Protein AF-A0A535T047-F1 (afdb_monomer)

Secondary structure (DSSP, 8-state):
-GGGTGGGG------HHHHHHHHHHHHHHHHHHHHHHHHHHHTHHHHHHSHHHHHHHHHHHHHHHHHHHHHHHHHHHHHHHHHH-SSHHHHHHHHHHHHHHHHS-HHHHHH-

Structure (mmCIF, N/CA/C/O backbone):
data_AF-A0A535T047-F1
#
_entry.id   AF-A0A535T047-F1
#
loop_
_atom_site.group_PDB
_atom_site.id
_atom_site.type_symbol
_atom_site.label_atom_id
_atom_site.label_alt_id
_atom_site.label_comp_id
_atom_site.label_asym_id
_atom_site.label_entity_id
_atom_site.label_seq_id
_atom_site.pdbx_PDB_ins_code
_atom_site.Cartn_x
_atom_site.Cartn_y
_atom_site.Cartn_z
_atom_site.occupancy
_atom_site.B_iso_or_equiv
_atom_site.auth_seq_id
_atom_site.auth_comp_id
_atom_site.auth_asym_id
_atom_site.auth_atom_id
_atom_site.pdbx_PDB_model_num
ATOM 1 N N . MET A 1 1 ? 24.197 -61.802 2.105 1.00 59.78 1 MET A N 1
ATOM 2 C CA . MET A 1 1 ? 24.700 -60.624 2.848 1.00 59.78 1 MET A CA 1
ATOM 3 C C . MET A 1 1 ? 24.921 -59.401 1.941 1.00 59.78 1 MET A C 1
ATOM 5 O O . MET A 1 1 ? 24.740 -58.298 2.427 1.00 59.78 1 MET A O 1
ATOM 9 N N . GLN A 1 2 ? 25.197 -59.549 0.629 1.00 59.03 2 GLN A N 1
ATOM 10 C CA . GLN A 1 2 ? 25.182 -58.417 -0.329 1.00 59.03 2 GLN A CA 1
ATOM 11 C C . GLN A 1 2 ? 23.792 -57.791 -0.576 1.00 59.03 2 GLN A C 1
ATOM 13 O O . GLN A 1 2 ? 23.691 -56.578 -0.700 1.00 59.03 2 GLN A O 1
ATOM 18 N N . GLN A 1 3 ? 22.707 -58.576 -0.583 1.00 62.50 3 GLN A N 1
ATOM 19 C CA . GLN A 1 3 ? 21.357 -58.058 -0.890 1.00 62.50 3 GLN A CA 1
ATOM 20 C C . GLN A 1 3 ? 20.837 -56.984 0.082 1.00 62.50 3 GLN A C 1
ATOM 22 O O . GLN A 1 3 ? 19.950 -56.209 -0.272 1.00 62.50 3 GLN A O 1
ATOM 27 N N . THR A 1 4 ? 21.359 -56.929 1.308 1.00 60.72 4 THR A N 1
ATOM 28 C CA . THR A 1 4 ? 21.003 -55.899 2.294 1.00 60.72 4 THR A CA 1
ATOM 29 C C . THR A 1 4 ? 21.776 -54.593 2.092 1.00 60.72 4 THR A C 1
ATOM 31 O O . THR A 1 4 ? 21.303 -53.555 2.543 1.00 60.72 4 THR A O 1
ATOM 34 N N . LEU A 1 5 ? 22.920 -54.617 1.397 1.00 62.59 5 LEU A N 1
ATOM 35 C CA . LEU A 1 5 ? 23.729 -53.426 1.107 1.00 62.59 5 LEU A CA 1
ATOM 36 C C . LEU A 1 5 ? 23.207 -52.655 -0.117 1.00 62.59 5 LEU A C 1
ATOM 38 O O . LEU A 1 5 ? 23.231 -51.427 -0.118 1.00 62.59 5 LEU A O 1
ATOM 42 N N . ASP A 1 6 ? 22.633 -53.348 -1.104 1.00 63.12 6 ASP A N 1
ATOM 43 C CA . ASP A 1 6 ? 22.126 -52.716 -2.334 1.00 63.12 6 ASP A CA 1
ATOM 44 C C . ASP A 1 6 ? 20.851 -51.885 -2.122 1.00 63.12 6 ASP A C 1
ATOM 46 O O . ASP A 1 6 ? 20.569 -50.948 -2.869 1.00 63.12 6 ASP A O 1
ATOM 50 N N . ARG A 1 7 ? 20.072 -52.177 -1.072 1.00 63.75 7 ARG A N 1
ATOM 51 C CA . ARG A 1 7 ? 18.850 -51.414 -0.758 1.00 63.75 7 ARG A CA 1
ATOM 52 C C . ARG A 1 7 ? 19.127 -50.057 -0.107 1.00 63.75 7 ARG A C 1
ATOM 54 O O . ARG A 1 7 ? 18.248 -49.199 -0.125 1.00 63.75 7 ARG A O 1
ATOM 61 N N . ALA A 1 8 ? 20.331 -49.842 0.425 1.00 61.00 8 ALA A N 1
ATOM 62 C CA . ALA A 1 8 ? 20.705 -48.599 1.098 1.00 61.00 8 ALA A CA 1
ATOM 63 C C . ALA A 1 8 ? 21.041 -47.448 0.127 1.00 61.00 8 ALA A C 1
ATOM 65 O O . ALA A 1 8 ? 21.134 -46.301 0.554 1.00 61.00 8 ALA A O 1
ATOM 66 N N . VAL A 1 9 ? 21.199 -47.727 -1.175 1.00 65.25 9 VAL A N 1
ATOM 67 C CA . VAL A 1 9 ? 21.660 -46.751 -2.186 1.00 65.25 9 VAL A CA 1
ATOM 68 C C . VAL A 1 9 ? 20.628 -46.557 -3.308 1.00 65.25 9 VAL A C 1
ATOM 70 O O . VAL A 1 9 ? 20.964 -46.246 -4.448 1.00 65.25 9 VAL A O 1
ATOM 73 N N . SER A 1 10 ? 19.334 -46.718 -3.019 1.00 64.81 10 SER A N 1
ATOM 74 C CA . SER A 1 10 ? 18.293 -46.311 -3.974 1.00 64.81 10 SER A CA 1
ATOM 75 C C . SER A 1 10 ? 18.059 -44.800 -3.862 1.00 64.81 10 SER A C 1
ATOM 77 O O . SER A 1 10 ? 17.292 -44.313 -3.034 1.00 64.81 10 SER A O 1
ATOM 79 N N . LYS A 1 11 ? 18.797 -44.034 -4.678 1.00 66.19 11 LYS A N 1
ATOM 80 C CA . LYS A 1 11 ? 18.608 -42.582 -4.813 1.00 66.19 11 LYS A CA 1
ATOM 81 C C . LYS A 1 11 ? 17.160 -42.297 -5.239 1.00 66.19 11 LYS A C 1
ATOM 83 O O . LYS A 1 11 ? 16.657 -42.992 -6.126 1.00 66.19 11 LYS A O 1
ATOM 88 N N . PRO A 1 12 ? 16.485 -41.295 -4.648 1.00 63.22 12 PRO A N 1
ATOM 89 C CA . PRO A 1 12 ? 15.105 -40.987 -4.991 1.00 63.22 12 PRO A CA 1
ATOM 90 C C . PRO A 1 12 ? 15.011 -40.674 -6.486 1.00 63.22 12 PRO A C 1
ATOM 92 O O . PRO A 1 12 ? 15.790 -39.888 -7.023 1.00 63.22 12 PRO A O 1
ATOM 95 N N . LYS A 1 13 ? 14.066 -41.331 -7.160 1.00 63.78 13 LYS A N 1
ATOM 96 C CA . LYS A 1 13 ? 13.770 -41.156 -8.583 1.00 63.78 13 LYS A CA 1
ATOM 97 C C . LYS A 1 13 ? 13.198 -39.748 -8.766 1.00 63.78 13 LYS A C 1
ATOM 99 O O . LYS A 1 13 ? 12.004 -39.535 -8.577 1.00 63.78 13 LYS A O 1
ATOM 104 N N . THR A 1 14 ? 14.061 -38.773 -9.035 1.00 65.31 14 THR A N 1
ATOM 105 C CA . THR A 1 14 ? 13.675 -37.369 -9.185 1.00 65.31 14 THR A CA 1
ATOM 106 C C . THR A 1 14 ? 12.718 -37.231 -10.366 1.00 65.31 14 THR A C 1
ATOM 108 O O . THR A 1 14 ? 13.025 -37.546 -11.514 1.00 65.31 14 THR A O 1
ATOM 111 N N . GLN A 1 15 ? 11.501 -36.818 -10.039 1.00 71.75 15 GLN A N 1
ATOM 112 C CA . GLN A 1 15 ? 10.367 -36.628 -10.927 1.00 71.75 15 GLN A CA 1
ATOM 113 C C . GLN A 1 15 ? 10.698 -35.549 -11.973 1.00 71.75 15 GLN A C 1
ATOM 115 O O . GLN A 1 15 ? 10.544 -34.356 -11.724 1.00 71.75 15 GLN A O 1
ATOM 120 N N . GLY A 1 16 ? 11.173 -35.982 -13.149 1.00 70.06 16 GLY A N 1
ATOM 121 C CA . GLY A 1 16 ? 11.712 -35.133 -14.227 1.00 70.06 16 GLY A CA 1
ATOM 122 C C . GLY A 1 16 ? 10.759 -34.076 -14.803 1.00 70.06 16 GLY A C 1
ATOM 123 O O . GLY A 1 16 ? 11.196 -33.201 -15.543 1.00 70.06 16 GLY A O 1
ATOM 124 N N . TRP A 1 17 ? 9.481 -34.108 -14.419 1.00 77.56 17 TRP A N 1
ATOM 125 C CA . TRP A 1 17 ? 8.501 -33.067 -14.730 1.00 77.56 17 TRP A CA 1
ATOM 126 C C . TRP A 1 17 ? 8.851 -31.716 -14.100 1.00 77.56 17 TRP A C 1
ATOM 128 O O . TRP A 1 17 ? 8.699 -30.694 -14.759 1.00 77.56 17 TRP A O 1
ATOM 138 N N . HIS A 1 18 ? 9.366 -31.698 -12.866 1.00 82.75 18 HIS A N 1
ATOM 139 C CA . HIS A 1 18 ? 9.771 -30.446 -12.216 1.00 82.75 18 HIS A CA 1
ATOM 140 C C . HIS A 1 18 ? 11.010 -29.844 -12.876 1.00 82.75 18 HIS A C 1
ATOM 142 O O . HIS A 1 18 ? 11.057 -28.644 -13.090 1.00 82.75 18 HIS A O 1
ATOM 148 N N . VAL A 1 19 ? 11.945 -30.688 -13.323 1.00 82.38 19 VAL A N 1
ATOM 149 C CA . VAL A 1 19 ? 13.148 -30.240 -14.039 1.00 82.38 19 VAL A CA 1
ATOM 150 C C . VAL A 1 19 ? 12.770 -29.544 -15.350 1.00 82.38 19 VAL A C 1
ATOM 152 O O . VAL A 1 19 ? 13.293 -28.480 -15.659 1.00 82.38 19 VAL A O 1
ATOM 155 N N . LEU A 1 20 ? 11.818 -30.102 -16.106 1.00 84.06 20 LEU A N 1
ATOM 156 C CA . LEU A 1 20 ? 11.321 -29.481 -17.336 1.00 84.06 20 LEU A CA 1
ATOM 157 C C . LEU A 1 20 ? 10.586 -28.159 -17.061 1.00 84.06 20 LEU A C 1
ATOM 159 O O . LEU A 1 20 ? 10.810 -27.180 -17.770 1.00 84.06 20 LEU A O 1
ATOM 163 N N . LEU A 1 21 ? 9.730 -28.128 -16.035 1.00 89.44 21 LEU A N 1
ATOM 164 C CA . LEU A 1 21 ? 9.019 -26.917 -15.618 1.00 89.44 21 LEU A CA 1
ATOM 165 C C . LEU A 1 21 ? 9.992 -25.815 -15.178 1.00 89.44 21 LEU A C 1
ATOM 167 O O . LEU A 1 21 ? 9.795 -24.666 -15.563 1.00 89.44 21 LEU A O 1
ATOM 171 N N . ASP A 1 22 ? 11.065 -26.165 -14.468 1.00 90.00 22 ASP A N 1
ATOM 172 C CA . ASP A 1 22 ? 12.110 -25.230 -14.043 1.00 90.00 22 ASP A CA 1
ATOM 173 C C . ASP A 1 22 ? 12.878 -24.654 -15.243 1.00 90.00 22 ASP A C 1
ATOM 175 O O . ASP A 1 22 ? 13.113 -23.446 -15.304 1.00 90.00 22 ASP A O 1
ATOM 179 N N . TYR A 1 23 ? 13.214 -25.477 -16.246 1.00 90.50 2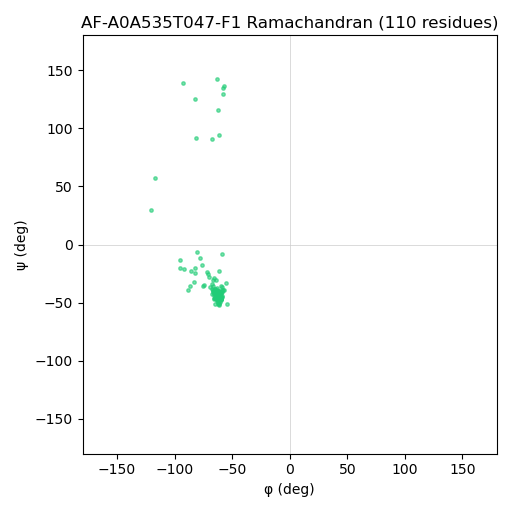3 TYR A N 1
ATOM 180 C CA . TYR A 1 23 ? 13.852 -24.994 -17.478 1.00 90.50 23 TYR A CA 1
ATOM 181 C C . TYR A 1 23 ? 12.930 -24.093 -18.302 1.00 90.50 23 TYR A C 1
ATOM 183 O O . TYR A 1 23 ? 13.376 -23.064 -18.810 1.00 90.50 23 TYR A O 1
ATOM 191 N N . ILE A 1 24 ? 11.649 -24.453 -18.427 1.00 94.81 24 ILE A N 1
ATOM 192 C CA . ILE A 1 24 ? 10.651 -23.629 -19.119 1.00 94.81 24 ILE A CA 1
ATOM 193 C C . ILE A 1 24 ? 10.475 -22.298 -18.387 1.00 94.81 24 ILE A C 1
ATOM 195 O O . ILE A 1 24 ? 10.485 -21.247 -19.023 1.00 94.81 24 ILE A O 1
ATOM 199 N N . PHE A 1 25 ? 10.366 -22.324 -17.059 1.00 95.06 25 PHE A N 1
ATOM 200 C CA . PHE A 1 25 ? 10.275 -21.123 -16.238 1.00 95.06 25 PHE A CA 1
ATOM 201 C C . PHE A 1 25 ? 11.503 -20.227 -16.419 1.00 95.06 25 PHE A C 1
ATOM 203 O O . PHE A 1 25 ? 11.354 -19.030 -16.654 1.00 95.06 25 PHE A O 1
ATOM 210 N N . TYR A 1 26 ? 12.710 -20.799 -16.382 1.00 93.38 26 TYR A N 1
ATOM 211 C CA . TYR A 1 26 ? 13.944 -20.043 -16.583 1.00 93.38 26 TYR A CA 1
ATOM 212 C C . TYR A 1 26 ? 14.016 -19.431 -17.987 1.00 93.38 26 TYR A C 1
ATOM 214 O O . TYR A 1 26 ? 14.375 -18.265 -18.136 1.00 93.38 26 TYR A O 1
ATOM 222 N N . LEU A 1 27 ? 13.614 -20.176 -19.019 1.00 95.88 27 LEU A N 1
ATOM 223 C CA . LEU A 1 27 ? 13.567 -19.683 -20.394 1.00 95.88 27 LEU A CA 1
ATOM 224 C C . LEU A 1 27 ? 12.562 -18.531 -20.555 1.00 95.88 27 LEU A C 1
ATOM 226 O O . LEU A 1 27 ? 12.884 -17.516 -21.173 1.00 95.88 27 LEU A O 1
ATOM 230 N N . LEU A 1 28 ? 11.373 -18.652 -19.957 1.00 96.44 28 LEU A N 1
ATOM 231 C CA . LEU A 1 28 ? 10.363 -17.590 -19.936 1.00 96.44 28 LEU A CA 1
ATOM 232 C C . LEU A 1 28 ? 10.845 -16.352 -19.176 1.00 96.44 28 LEU A C 1
ATOM 234 O O . LEU A 1 28 ? 10.651 -15.234 -19.647 1.00 96.44 28 LEU A O 1
ATOM 238 N N . LEU A 1 29 ? 11.505 -16.542 -18.032 1.00 95.38 29 LEU A N 1
ATOM 239 C CA . LEU A 1 29 ? 12.095 -15.460 -17.250 1.00 95.38 29 LEU A CA 1
ATOM 240 C C . LEU A 1 29 ? 13.151 -14.711 -18.071 1.00 95.38 29 LEU A C 1
ATOM 242 O O . LEU A 1 29 ? 13.121 -13.485 -18.127 1.00 95.38 29 LEU A O 1
ATOM 246 N N . VAL A 1 30 ? 14.052 -15.430 -18.749 1.00 96.44 30 VAL A N 1
ATOM 247 C CA . VAL A 1 30 ? 15.064 -14.819 -19.623 1.00 96.44 30 VAL A CA 1
ATOM 248 C C . VAL A 1 30 ? 14.400 -14.049 -20.762 1.00 96.44 30 VAL A C 1
ATOM 250 O O . VAL A 1 30 ? 14.770 -12.905 -21.006 1.00 96.44 30 VAL A O 1
ATOM 253 N N . ALA A 1 31 ? 13.388 -14.619 -21.421 1.00 96.56 31 ALA A N 1
ATOM 254 C CA . ALA A 1 31 ? 12.652 -13.928 -22.478 1.00 96.56 31 ALA A CA 1
ATOM 255 C C . ALA A 1 31 ? 11.962 -12.650 -21.966 1.00 96.56 31 ALA A C 1
ATOM 257 O O . ALA A 1 31 ? 12.033 -11.612 -22.624 1.00 96.56 31 ALA A O 1
ATOM 258 N N . PHE A 1 32 ? 11.356 -12.697 -20.774 1.00 96.62 32 PHE A N 1
ATOM 259 C CA . PHE A 1 32 ? 10.753 -11.534 -20.122 1.00 96.62 32 PHE A CA 1
ATOM 260 C C . PHE A 1 32 ? 11.797 -10.459 -19.800 1.00 96.62 32 PHE A C 1
ATOM 262 O O . PHE A 1 32 ? 11.590 -9.294 -20.128 1.00 96.62 32 PHE A O 1
ATOM 269 N N . LEU A 1 33 ? 12.937 -10.840 -19.216 1.00 95.81 33 LEU A N 1
ATOM 270 C CA . LEU A 1 33 ? 14.021 -9.911 -18.887 1.00 95.81 33 LEU A CA 1
ATOM 271 C C . LEU A 1 33 ? 14.631 -9.274 -20.139 1.00 95.81 33 LEU A C 1
ATOM 273 O O . LEU A 1 33 ? 14.870 -8.069 -20.148 1.00 95.81 33 LEU A O 1
ATOM 277 N N . VAL A 1 34 ? 14.843 -10.051 -21.204 1.00 95.94 34 VAL A N 1
ATOM 278 C CA . VAL A 1 34 ? 15.339 -9.540 -22.490 1.00 95.94 34 VAL A CA 1
ATOM 279 C C . VAL A 1 34 ? 14.314 -8.601 -23.122 1.00 95.94 34 VAL A C 1
ATOM 281 O O . VAL A 1 34 ? 14.678 -7.504 -23.534 1.00 95.94 34 VAL A O 1
ATOM 284 N N . GLY A 1 35 ? 13.033 -8.978 -23.151 1.00 92.88 35 GLY A N 1
ATOM 285 C CA . GLY A 1 35 ? 11.957 -8.129 -23.664 1.00 92.88 35 GLY A CA 1
ATOM 286 C C . GLY A 1 35 ? 11.829 -6.816 -22.889 1.00 92.88 35 GLY A C 1
ATOM 287 O O . GLY A 1 35 ? 11.755 -5.748 -23.492 1.00 92.88 35 GLY A O 1
ATOM 288 N N . PHE A 1 36 ? 11.891 -6.877 -21.560 1.00 92.06 36 PHE A N 1
ATOM 289 C CA . PHE A 1 36 ? 11.892 -5.706 -20.687 1.00 92.06 36 PHE A CA 1
ATOM 290 C C . PHE A 1 36 ? 13.125 -4.818 -20.916 1.00 92.06 36 PHE A C 1
ATOM 292 O O . PHE A 1 36 ? 12.995 -3.602 -21.037 1.00 92.06 36 PHE A O 1
ATOM 299 N N . ALA A 1 37 ? 14.316 -5.407 -21.057 1.00 90.44 37 ALA A N 1
ATOM 300 C CA . ALA A 1 37 ? 15.542 -4.668 -21.347 1.00 90.44 37 ALA A CA 1
ATOM 301 C C . ALA A 1 37 ? 15.506 -3.991 -22.727 1.00 90.44 37 ALA A C 1
ATOM 303 O O . ALA A 1 37 ? 15.914 -2.838 -22.849 1.00 90.44 37 ALA A O 1
ATOM 304 N N . LEU A 1 38 ? 14.985 -4.669 -23.755 1.00 90.88 38 LEU A N 1
ATOM 305 C CA . LEU A 1 38 ? 14.789 -4.091 -25.087 1.00 90.88 38 LEU A CA 1
ATOM 306 C C . LEU A 1 38 ? 13.744 -2.973 -25.069 1.00 90.88 38 LEU A C 1
ATOM 308 O O . LEU A 1 38 ? 13.9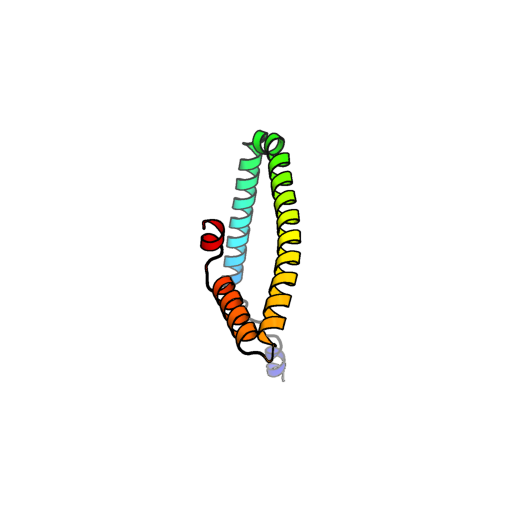53 -1.940 -25.699 1.00 90.88 38 LEU A O 1
ATOM 312 N N . TYR A 1 39 ? 12.659 -3.145 -24.312 1.00 88.62 39 TYR A N 1
ATOM 313 C CA . TYR A 1 39 ? 11.650 -2.109 -24.109 1.00 88.62 39 TYR A CA 1
ATOM 314 C C . TYR A 1 39 ? 12.256 -0.857 -23.462 1.00 88.62 39 TYR A C 1
ATOM 316 O O . TYR A 1 39 ? 12.056 0.246 -23.967 1.00 88.62 39 TYR A O 1
ATOM 324 N N . LEU A 1 40 ? 13.056 -1.019 -22.404 1.00 85.81 40 LEU A N 1
ATOM 325 C CA . LEU A 1 40 ? 13.778 0.080 -21.756 1.00 85.81 40 LEU A CA 1
ATOM 326 C C . LEU A 1 40 ? 14.840 0.715 -22.669 1.00 85.81 40 LEU A C 1
ATOM 328 O O . LEU A 1 40 ? 15.009 1.932 -22.667 1.00 85.81 40 LEU A O 1
ATOM 332 N N . TYR A 1 41 ? 15.542 -0.088 -23.472 1.00 85.94 41 TYR A N 1
ATOM 333 C CA . TYR A 1 41 ? 16.526 0.404 -24.439 1.00 85.94 41 TYR A CA 1
ATOM 334 C C . TYR A 1 41 ? 15.873 1.210 -25.567 1.00 85.94 41 TYR A C 1
ATOM 336 O O . TYR A 1 41 ? 16.422 2.224 -25.993 1.00 85.94 41 TYR A O 1
ATOM 344 N N . SER A 1 42 ? 14.710 0.765 -26.048 1.00 86.12 42 SER A N 1
ATOM 345 C CA . SER A 1 42 ? 13.930 1.457 -27.076 1.00 86.12 42 SER A CA 1
ATOM 346 C C . SER A 1 42 ? 13.307 2.752 -26.553 1.00 86.12 42 SER A C 1
ATOM 348 O O . SER A 1 42 ? 13.098 3.674 -27.332 1.00 86.12 42 SER A O 1
ATOM 350 N N . ASN A 1 43 ? 13.020 2.826 -25.252 1.00 83.44 43 ASN A N 1
ATOM 351 C CA . ASN A 1 43 ? 12.326 3.938 -24.610 1.00 83.44 43 ASN A CA 1
ATOM 352 C C . ASN A 1 43 ? 13.217 4.645 -23.578 1.00 83.44 43 ASN A C 1
ATOM 354 O O . ASN A 1 43 ? 12.885 4.743 -22.396 1.00 83.44 43 ASN A O 1
ATOM 358 N N . ARG A 1 44 ? 14.381 5.132 -24.017 1.00 76.00 44 ARG A N 1
ATOM 359 C CA . ARG A 1 44 ? 15.370 5.752 -23.117 1.00 76.00 44 ARG A CA 1
ATOM 360 C C . ARG A 1 44 ? 14.862 7.031 -22.454 1.00 76.00 44 ARG A C 1
ATOM 362 O O . ARG A 1 44 ? 15.244 7.311 -21.320 1.00 76.00 44 ARG A O 1
ATOM 369 N N . ASP A 1 45 ? 13.979 7.759 -23.132 1.00 73.19 45 ASP A N 1
ATOM 370 C CA . ASP A 1 45 ? 13.429 9.027 -22.648 1.00 73.19 45 ASP A CA 1
ATOM 371 C C . ASP A 1 45 ? 12.532 8.836 -21.413 1.00 73.19 45 ASP A C 1
ATOM 373 O O . ASP A 1 45 ? 12.600 9.644 -20.487 1.00 73.19 45 ASP A O 1
ATOM 377 N N . LEU A 1 46 ? 11.800 7.713 -21.327 1.00 68.00 46 LEU A N 1
ATOM 378 C CA . LEU A 1 46 ? 11.010 7.346 -20.140 1.00 68.00 46 LEU A CA 1
ATOM 379 C C . LEU A 1 46 ? 11.891 7.206 -18.888 1.00 68.00 46 LEU A C 1
ATOM 381 O O . LEU A 1 46 ? 11.493 7.575 -17.789 1.00 68.00 46 LEU A O 1
ATOM 385 N N . ILE A 1 47 ? 13.118 6.701 -19.027 1.00 67.94 47 ILE A N 1
ATOM 386 C CA . ILE A 1 47 ? 14.003 6.477 -17.874 1.00 67.94 47 ILE A CA 1
ATOM 387 C C . ILE A 1 47 ? 14.579 7.796 -17.358 1.00 67.94 47 ILE A C 1
ATOM 389 O O . ILE A 1 47 ? 14.776 7.949 -16.161 1.00 67.94 47 ILE A O 1
ATOM 393 N N . VAL A 1 48 ? 14.879 8.756 -18.229 1.00 69.81 48 VAL A N 1
ATOM 394 C CA . VAL A 1 48 ? 15.537 9.999 -17.797 1.00 69.81 48 VAL A CA 1
ATOM 395 C C . VAL A 1 48 ? 14.515 11.036 -17.327 1.00 69.81 48 VAL A C 1
ATOM 397 O O . VAL A 1 48 ? 14.779 11.752 -16.362 1.00 69.81 48 VAL A O 1
ATOM 400 N N . VAL A 1 49 ? 13.344 11.093 -17.966 1.00 71.19 49 VAL A N 1
ATOM 401 C CA . VAL A 1 49 ? 12.300 12.079 -17.650 1.00 71.19 49 VAL A CA 1
ATOM 402 C C . VAL A 1 49 ? 11.356 11.581 -16.554 1.00 71.19 49 VAL A C 1
ATOM 404 O O . VAL A 1 49 ? 11.029 12.362 -15.659 1.00 71.19 49 VAL A O 1
ATOM 407 N N . ASP A 1 50 ? 10.981 10.294 -16.546 1.00 78.00 50 ASP A N 1
ATOM 408 C CA . ASP A 1 50 ? 9.970 9.793 -15.603 1.00 78.00 50 ASP A CA 1
ATOM 409 C C . ASP A 1 50 ? 10.561 9.175 -14.324 1.00 78.00 50 ASP A C 1
ATOM 411 O O . ASP A 1 50 ? 9.863 8.988 -13.326 1.00 78.00 50 ASP A O 1
ATOM 415 N N . PHE A 1 51 ? 11.862 8.886 -14.274 1.00 82.94 51 PHE A N 1
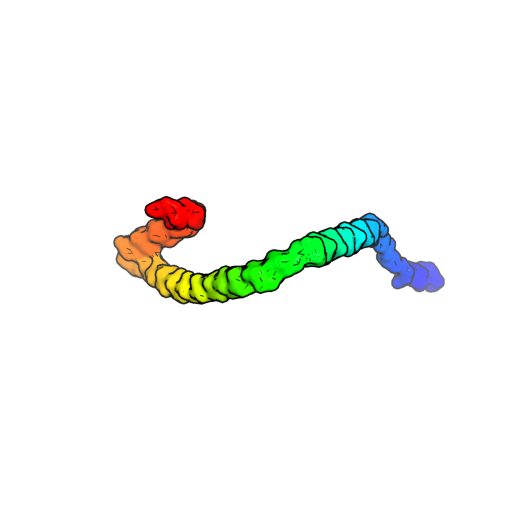ATOM 416 C CA . PHE A 1 51 ? 12.474 8.342 -13.056 1.00 82.94 51 PHE A CA 1
ATOM 417 C C . PHE A 1 51 ? 12.315 9.247 -11.818 1.00 82.94 51 PHE A C 1
ATOM 419 O O . PHE A 1 51 ? 11.975 8.722 -10.753 1.00 82.94 51 PHE A O 1
ATOM 426 N N . PRO A 1 52 ? 12.461 10.587 -11.910 1.00 85.25 52 PRO A N 1
ATOM 427 C CA . PRO A 1 52 ? 12.158 11.481 -10.795 1.00 85.25 52 PRO A CA 1
ATOM 428 C C . PRO A 1 52 ? 10.704 11.387 -10.312 1.00 85.25 52 PRO A C 1
ATOM 430 O O . PRO A 1 52 ? 10.476 11.405 -9.102 1.00 85.25 52 PRO A O 1
ATOM 433 N N . ILE A 1 53 ? 9.722 11.246 -11.214 1.00 88.44 53 ILE A N 1
ATOM 434 C CA . ILE A 1 53 ? 8.308 11.152 -10.818 1.00 88.44 53 ILE A CA 1
ATOM 435 C C . ILE A 1 53 ? 7.976 9.787 -10.209 1.00 88.44 53 ILE A C 1
ATOM 437 O O . ILE A 1 53 ? 7.234 9.715 -9.230 1.00 88.44 53 ILE A O 1
ATOM 441 N N . LEU A 1 54 ? 8.597 8.710 -10.701 1.00 88.06 54 LEU A N 1
ATOM 442 C CA . LEU A 1 54 ? 8.502 7.384 -10.088 1.00 88.06 54 LEU A CA 1
ATOM 443 C C . LEU A 1 54 ? 9.095 7.386 -8.675 1.00 88.06 54 LEU A C 1
ATOM 445 O O . LEU A 1 54 ? 8.493 6.840 -7.749 1.00 88.06 54 LEU A O 1
ATOM 449 N N . LEU A 1 55 ? 10.240 8.045 -8.486 1.00 90.94 55 LEU A N 1
ATOM 450 C CA . LEU A 1 55 ? 10.874 8.177 -7.177 1.00 90.94 55 LEU A CA 1
ATOM 451 C C . LEU A 1 55 ? 10.040 9.046 -6.226 1.00 90.94 55 LEU A C 1
ATOM 453 O O . LEU A 1 55 ? 9.909 8.721 -5.046 1.00 90.94 55 LEU A O 1
ATOM 457 N N . GLN A 1 56 ? 9.423 10.111 -6.739 1.00 93.12 56 GLN A N 1
ATOM 458 C CA . GLN A 1 56 ? 8.495 10.939 -5.975 1.00 93.12 56 GLN A CA 1
ATOM 459 C C . GLN A 1 56 ? 7.252 10.145 -5.547 1.00 93.12 56 GLN A C 1
ATOM 461 O O . GLN A 1 56 ? 6.853 10.220 -4.385 1.00 93.12 56 GLN A O 1
ATOM 466 N N . GLY A 1 57 ? 6.677 9.335 -6.442 1.00 93.38 57 GLY A N 1
ATOM 467 C CA . GLY A 1 57 ? 5.554 8.447 -6.131 1.00 93.38 57 GLY A CA 1
ATOM 468 C C . GLY A 1 57 ? 5.911 7.371 -5.099 1.00 93.38 57 GLY A C 1
ATOM 469 O O . GLY A 1 57 ? 5.145 7.119 -4.164 1.00 93.38 57 GLY A O 1
ATOM 470 N N . ALA A 1 58 ? 7.106 6.783 -5.205 1.00 94.56 58 ALA A N 1
ATOM 471 C CA . ALA A 1 58 ? 7.627 5.850 -4.207 1.00 94.56 58 ALA A CA 1
ATOM 472 C C . ALA A 1 58 ? 7.794 6.531 -2.837 1.00 94.56 58 ALA A C 1
ATOM 474 O O . ALA A 1 58 ? 7.344 5.999 -1.820 1.00 94.56 58 ALA A O 1
ATOM 475 N N . GLY A 1 59 ? 8.363 7.740 -2.807 1.00 96.25 59 GLY A N 1
ATOM 476 C CA . GLY A 1 59 ? 8.487 8.546 -1.592 1.00 96.25 59 GLY A CA 1
ATOM 477 C C . GLY A 1 59 ? 7.132 8.872 -0.959 1.00 96.25 59 GLY A C 1
ATOM 478 O O . GLY A 1 59 ? 6.950 8.682 0.243 1.00 96.25 59 GLY A O 1
ATOM 479 N N . ALA A 1 60 ? 6.152 9.282 -1.766 1.00 96.38 60 ALA A N 1
ATOM 480 C CA . ALA A 1 60 ? 4.793 9.544 -1.300 1.00 96.38 60 ALA A CA 1
ATOM 481 C C . ALA A 1 60 ? 4.143 8.290 -0.695 1.00 96.38 60 ALA A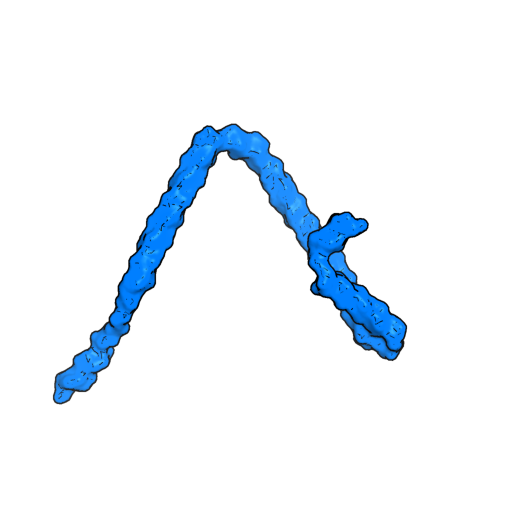 C 1
ATOM 483 O O . ALA A 1 60 ? 3.536 8.371 0.371 1.00 96.38 60 ALA A O 1
ATOM 484 N N . THR A 1 61 ? 4.332 7.121 -1.315 1.00 96.75 61 THR A N 1
ATOM 485 C CA . THR A 1 61 ? 3.823 5.841 -0.794 1.00 96.75 61 THR A CA 1
ATOM 486 C C . THR A 1 61 ? 4.384 5.545 0.593 1.00 96.75 61 THR A C 1
ATOM 488 O O . THR A 1 61 ? 3.627 5.171 1.488 1.00 96.75 61 THR A O 1
ATOM 491 N N . ILE A 1 62 ? 5.688 5.754 0.799 1.00 97.75 62 ILE A N 1
ATOM 492 C CA . ILE A 1 62 ? 6.335 5.557 2.103 1.00 97.75 62 ILE A CA 1
ATOM 493 C C . ILE A 1 62 ? 5.738 6.504 3.145 1.00 97.75 62 ILE A C 1
ATOM 495 O O . ILE A 1 62 ? 5.329 6.059 4.217 1.00 97.75 62 ILE A O 1
ATOM 499 N N . VAL A 1 63 ? 5.651 7.798 2.829 1.00 97.69 63 VAL A N 1
ATOM 500 C CA . VAL A 1 63 ? 5.136 8.816 3.756 1.00 97.69 63 VAL A CA 1
ATOM 501 C C . VAL A 1 63 ? 3.688 8.523 4.141 1.00 97.69 63 VAL A C 1
ATOM 503 O O . VAL A 1 63 ? 3.367 8.470 5.328 1.00 97.69 63 VAL A O 1
ATOM 506 N N . ILE A 1 64 ? 2.825 8.276 3.154 1.00 96.75 64 ILE A N 1
ATOM 507 C CA . ILE A 1 64 ? 1.411 7.972 3.387 1.00 96.75 64 ILE A CA 1
ATOM 508 C C . ILE A 1 64 ? 1.282 6.677 4.194 1.00 96.75 64 ILE A C 1
ATOM 510 O O . ILE A 1 64 ? 0.565 6.666 5.188 1.00 96.75 64 ILE A O 1
ATOM 514 N N . SER A 1 65 ? 2.023 5.619 3.847 1.00 97.00 65 SER A N 1
ATOM 515 C CA . SER A 1 65 ? 1.973 4.341 4.574 1.00 97.00 65 SER A CA 1
ATOM 516 C C . SER A 1 65 ? 2.359 4.499 6.042 1.00 97.00 65 SER A C 1
ATOM 518 O O . SER A 1 65 ? 1.662 3.987 6.916 1.00 97.00 65 SER A O 1
ATOM 520 N N . LEU A 1 66 ? 3.432 5.242 6.333 1.00 98.19 66 LEU A N 1
ATOM 521 C CA . LEU A 1 66 ? 3.877 5.488 7.705 1.00 98.19 66 LEU A CA 1
ATOM 522 C C . LEU A 1 66 ? 2.823 6.254 8.509 1.00 98.19 66 LEU A C 1
ATOM 524 O O . LEU A 1 66 ? 2.474 5.841 9.616 1.00 98.19 66 LEU A O 1
ATOM 528 N N . ILE A 1 67 ? 2.276 7.332 7.945 1.00 97.75 67 ILE A N 1
ATOM 529 C CA . ILE A 1 67 ? 1.231 8.128 8.600 1.00 97.75 67 ILE A CA 1
ATOM 530 C C . ILE A 1 67 ? -0.021 7.273 8.830 1.00 97.75 67 ILE A C 1
ATOM 532 O O . ILE A 1 67 ? -0.546 7.233 9.944 1.00 97.75 67 ILE A O 1
ATOM 536 N N . SER A 1 68 ? -0.473 6.537 7.813 1.00 95.69 68 SER A N 1
ATOM 537 C CA . SER A 1 68 ? -1.630 5.648 7.907 1.00 95.69 68 SER A CA 1
ATOM 538 C C . SER A 1 68 ? -1.435 4.552 8.950 1.00 95.69 68 SER A C 1
ATOM 540 O O . SER A 1 68 ? -2.363 4.284 9.704 1.00 95.69 68 SER A O 1
ATOM 542 N N . MET A 1 69 ? -0.249 3.946 9.054 1.00 97.00 69 MET A N 1
ATOM 543 C CA . MET A 1 69 ? 0.046 2.933 10.075 1.00 97.00 69 MET A CA 1
ATOM 544 C C . MET A 1 69 ? -0.046 3.501 11.492 1.00 97.00 69 MET A C 1
ATOM 546 O O . MET A 1 69 ? -0.645 2.875 12.371 1.00 97.00 69 MET A O 1
ATOM 550 N N . VAL A 1 70 ? 0.513 4.692 11.718 1.00 98.06 70 VAL A N 1
ATOM 551 C CA . VAL A 1 70 ? 0.444 5.368 13.021 1.00 98.06 70 VAL A CA 1
ATOM 552 C C . VAL A 1 70 ? -1.008 5.680 13.379 1.00 98.06 70 VAL A C 1
ATOM 554 O O . VAL A 1 70 ? -1.469 5.310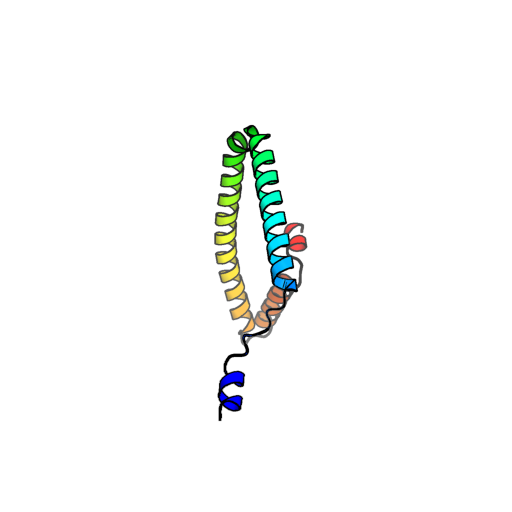 14.460 1.00 98.06 70 VAL A O 1
ATOM 557 N N . LEU A 1 71 ? -1.761 6.285 12.458 1.00 96.06 71 LEU A N 1
ATOM 558 C CA . LEU A 1 71 ? -3.171 6.607 12.676 1.00 96.06 71 LEU A CA 1
ATOM 559 C C . LEU A 1 71 ? -4.017 5.350 12.900 1.00 96.06 71 LEU A C 1
ATOM 561 O O . LEU A 1 71 ? -4.771 5.289 13.869 1.00 96.06 71 LEU A O 1
ATOM 565 N N . ALA A 1 72 ? -3.859 4.322 12.064 1.00 94.50 72 ALA A N 1
ATOM 566 C CA . ALA A 1 72 ? -4.574 3.057 12.202 1.00 94.50 72 ALA A CA 1
ATOM 567 C C . ALA A 1 72 ? -4.297 2.394 13.556 1.00 94.50 72 ALA A C 1
ATOM 569 O O . ALA A 1 72 ? -5.210 1.840 14.165 1.00 94.50 72 ALA A O 1
ATOM 570 N N . THR A 1 73 ? -3.066 2.498 14.063 1.00 96.50 73 THR A N 1
ATOM 571 C CA . THR A 1 73 ? -2.709 1.991 15.393 1.00 96.50 73 THR A CA 1
ATOM 572 C C . THR A 1 73 ? -3.439 2.759 16.491 1.00 96.50 73 THR A C 1
ATOM 574 O O . THR A 1 73 ? -4.034 2.140 17.369 1.00 96.50 73 THR A O 1
ATOM 577 N N . ILE A 1 74 ? -3.453 4.094 16.431 1.00 97.12 74 ILE A N 1
ATOM 578 C CA . ILE A 1 74 ? -4.137 4.936 17.423 1.00 97.12 74 ILE A CA 1
ATOM 579 C C . ILE A 1 74 ? -5.645 4.654 17.422 1.00 97.12 74 ILE A C 1
ATOM 581 O O . ILE A 1 74 ? -6.224 4.360 18.468 1.00 97.12 74 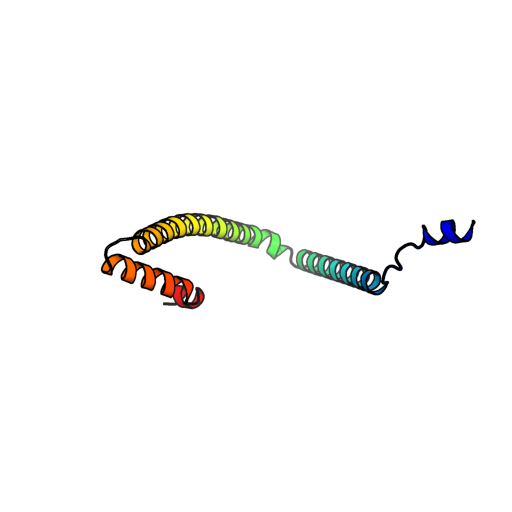ILE A O 1
ATOM 585 N N . PHE A 1 75 ? -6.286 4.686 16.253 1.00 93.94 75 PHE A N 1
ATOM 586 C CA . PHE A 1 75 ? -7.722 4.434 16.141 1.00 93.94 75 PHE A CA 1
ATOM 587 C C . PHE A 1 75 ? -8.090 2.987 16.484 1.00 93.94 75 PHE A C 1
ATOM 589 O O . PHE A 1 75 ? -9.074 2.747 17.185 1.00 93.94 75 PHE A O 1
ATOM 596 N N . GLY A 1 76 ? -7.273 2.019 16.064 1.00 93.69 76 GLY A N 1
ATOM 597 C CA . GLY A 1 76 ? -7.428 0.616 16.433 1.00 93.69 76 GLY A CA 1
ATOM 598 C C . GLY A 1 76 ? -7.306 0.399 17.940 1.00 93.69 76 GLY A C 1
ATOM 599 O O . GLY A 1 76 ? -8.100 -0.344 18.518 1.00 93.69 76 GLY A O 1
ATOM 600 N N . PHE A 1 77 ? -6.376 1.094 18.598 1.00 95.06 77 PHE A N 1
ATOM 601 C CA . PHE A 1 77 ? -6.210 1.058 20.048 1.00 95.06 77 PHE A CA 1
ATOM 602 C C . PHE A 1 77 ? -7.425 1.645 20.777 1.00 95.06 77 PHE A C 1
ATOM 604 O O . PHE A 1 77 ? -7.960 1.003 21.681 1.00 95.06 77 PHE A O 1
ATOM 611 N N . ILE A 1 78 ? -7.927 2.806 20.344 1.00 94.50 78 ILE A N 1
ATOM 612 C CA . ILE A 1 78 ? -9.144 3.418 20.902 1.00 94.50 78 ILE A CA 1
ATOM 613 C C . ILE A 1 78 ? -10.347 2.479 20.734 1.00 94.50 78 ILE A C 1
ATOM 615 O O . ILE A 1 78 ? -11.075 2.224 21.695 1.00 94.50 78 ILE A O 1
ATOM 619 N N . GLY A 1 79 ? -10.533 1.910 19.539 1.00 93.38 79 GLY A N 1
ATOM 620 C CA . GLY A 1 79 ? -11.596 0.941 19.271 1.00 93.38 79 GLY A CA 1
ATOM 621 C C . GLY A 1 79 ? -11.475 -0.319 20.135 1.00 93.38 79 GLY A C 1
ATOM 622 O O . GLY A 1 79 ? -12.470 -0.806 20.673 1.00 93.38 79 GLY A O 1
ATOM 623 N N . ALA A 1 80 ? -10.256 -0.825 20.338 1.00 93.62 80 ALA A N 1
ATOM 624 C CA . ALA A 1 80 ? -10.002 -1.955 21.225 1.00 93.62 80 ALA A CA 1
ATOM 625 C C . ALA A 1 80 ? -10.363 -1.621 22.681 1.00 93.62 80 ALA A C 1
ATOM 627 O O . ALA A 1 80 ? -11.117 -2.368 23.304 1.00 93.62 80 ALA A O 1
ATOM 628 N N . MET A 1 81 ? -9.908 -0.479 23.206 1.00 95.44 81 MET A N 1
ATOM 629 C CA . MET A 1 81 ? -10.256 -0.039 24.561 1.00 95.44 81 MET A CA 1
ATOM 630 C C . MET A 1 81 ? -11.768 0.143 24.739 1.00 95.44 81 MET A C 1
ATOM 632 O O . MET A 1 81 ? -12.324 -0.298 25.745 1.00 95.44 81 MET A O 1
ATOM 636 N N . GLY A 1 82 ? -12.452 0.721 23.747 1.00 93.50 82 GLY A N 1
ATOM 637 C CA . GLY A 1 82 ? -13.908 0.866 23.750 1.00 93.50 82 GLY A CA 1
ATOM 638 C C . GLY A 1 82 ? -14.633 -0.480 23.836 1.00 93.50 82 GLY A C 1
ATOM 639 O O . GLY A 1 82 ? -15.562 -0.630 24.629 1.00 93.50 82 GLY A O 1
ATOM 640 N N . ARG A 1 83 ? -14.156 -1.498 23.107 1.00 91.00 83 ARG A N 1
ATOM 641 C CA . ARG A 1 83 ? -14.702 -2.866 23.165 1.00 91.00 83 ARG A CA 1
ATOM 642 C C . ARG A 1 83 ? -14.486 -3.562 24.512 1.00 91.00 83 ARG A C 1
ATOM 644 O O . ARG A 1 83 ? -15.321 -4.379 24.897 1.00 91.00 83 ARG A O 1
ATOM 651 N N . LEU A 1 84 ? -13.399 -3.250 25.221 1.00 93.25 84 LEU A N 1
ATOM 652 C CA . LEU A 1 84 ? -13.122 -3.774 26.566 1.00 93.25 84 LEU A CA 1
ATOM 653 C C . LEU A 1 84 ? -13.879 -3.021 27.676 1.00 93.25 84 LEU A C 1
ATOM 655 O O . LEU A 1 84 ? -13.837 -3.430 28.838 1.00 93.25 84 LEU A O 1
ATOM 659 N N . SER A 1 85 ? -14.578 -1.933 27.346 1.00 93.19 85 SER A N 1
ATOM 660 C CA . SER A 1 85 ? -15.315 -1.138 28.325 1.00 93.19 85 SER A CA 1
ATOM 661 C C . SER A 1 85 ? -16.446 -1.934 28.987 1.00 93.19 85 SER A C 1
ATOM 663 O O . SER A 1 85 ? -17.159 -2.710 28.347 1.00 93.19 85 SER A O 1
ATOM 665 N N . ARG A 1 86 ? -16.648 -1.697 30.290 1.00 91.62 86 ARG A N 1
ATOM 666 C CA . ARG A 1 86 ? -17.757 -2.276 31.072 1.00 91.62 86 ARG A CA 1
ATOM 667 C C . ARG A 1 86 ? -19.114 -1.679 30.692 1.00 91.62 86 ARG A C 1
ATOM 669 O O . ARG A 1 86 ? -20.144 -2.318 30.886 1.00 91.62 86 ARG A O 1
ATOM 676 N N . PHE A 1 87 ? -19.123 -0.459 30.162 1.00 94.06 87 PHE A N 1
ATOM 677 C CA . PHE A 1 87 ? -20.342 0.241 29.776 1.00 94.06 87 PHE A CA 1
ATOM 678 C C . PHE A 1 87 ? -20.811 -0.215 28.393 1.00 94.06 87 PHE A C 1
ATOM 680 O O . PHE A 1 87 ? -20.076 -0.118 27.408 1.00 94.06 87 PHE A O 1
ATOM 687 N N . ALA A 1 88 ? -22.066 -0.662 28.312 1.00 91.69 88 ALA A N 1
ATOM 688 C CA . ALA A 1 88 ? -22.631 -1.230 27.091 1.00 91.69 88 ALA A CA 1
ATOM 689 C C . ALA A 1 88 ? -22.561 -0.269 25.890 1.00 91.69 88 ALA A C 1
ATOM 691 O O . ALA A 1 88 ? -22.243 -0.713 24.792 1.00 91.69 88 ALA A O 1
ATOM 692 N N . VAL A 1 89 ? -22.792 1.033 26.099 1.00 93.75 89 VAL A N 1
ATOM 693 C CA . VAL A 1 89 ? -22.799 2.047 25.028 1.00 93.75 89 VAL A CA 1
ATOM 694 C C . VAL A 1 89 ? -21.440 2.141 24.328 1.00 93.75 89 VAL A C 1
ATOM 696 O O . VAL A 1 89 ? -21.370 1.991 23.111 1.00 93.75 89 VAL A O 1
ATOM 699 N N . PHE A 1 90 ? -20.350 2.314 25.084 1.00 93.06 90 PHE A N 1
ATOM 700 C CA . PHE A 1 90 ? -19.002 2.412 24.509 1.00 93.06 90 PHE A CA 1
ATOM 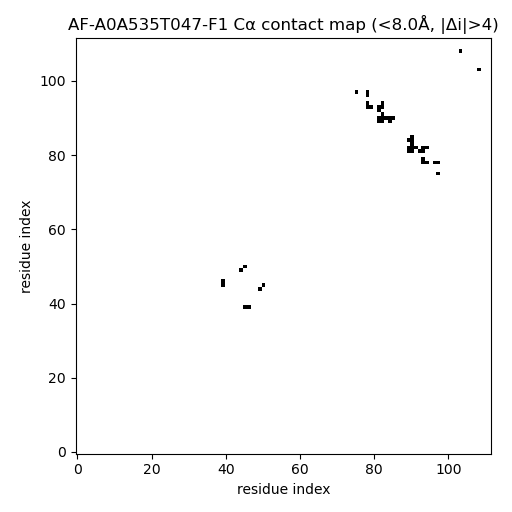701 C C . PHE A 1 90 ? -18.589 1.131 23.786 1.00 93.06 90 PHE A C 1
ATOM 703 O O . PHE A 1 90 ? -17.987 1.195 22.715 1.00 93.06 90 PHE A O 1
ATOM 710 N N . ARG A 1 91 ? -18.972 -0.028 24.332 1.00 94.44 91 ARG A N 1
ATOM 711 C CA . ARG A 1 91 ? -18.714 -1.322 23.703 1.00 94.44 91 ARG A CA 1
ATOM 712 C C . ARG A 1 91 ? -19.437 -1.457 22.366 1.00 94.44 91 ARG A C 1
ATOM 714 O O . ARG A 1 91 ? -18.810 -1.852 21.393 1.00 94.44 91 ARG A O 1
ATOM 721 N N . TRP A 1 92 ? -20.722 -1.109 22.304 1.00 95.75 92 TRP A N 1
ATOM 722 C CA . TRP A 1 92 ? -21.513 -1.189 21.072 1.00 95.75 92 TRP A CA 1
ATOM 723 C C . TRP A 1 92 ? -21.011 -0.236 19.989 1.00 95.75 92 TRP A C 1
ATOM 725 O O . TRP A 1 92 ? -20.820 -0.667 18.855 1.00 95.75 92 TRP A O 1
ATOM 735 N N . ILE A 1 93 ? -20.731 1.024 20.336 1.00 95.12 93 ILE A N 1
ATOM 736 C CA . ILE A 1 93 ? -20.199 2.008 19.380 1.00 95.12 93 ILE A CA 1
ATOM 737 C C . ILE A 1 93 ? -18.861 1.527 18.808 1.00 95.12 93 ILE A C 1
ATOM 739 O O . ILE A 1 93 ? -18.665 1.541 17.593 1.00 95.12 93 ILE A O 1
ATOM 743 N N . ALA A 1 94 ? -17.954 1.053 19.667 1.00 94.50 94 ALA A N 1
ATOM 744 C CA . ALA A 1 94 ? -16.656 0.552 19.233 1.00 94.50 94 ALA A CA 1
ATOM 745 C C . ALA A 1 94 ? -16.772 -0.713 18.367 1.00 94.50 94 ALA A C 1
ATOM 747 O O . ALA A 1 94 ? -16.034 -0.852 17.394 1.00 94.50 94 ALA A O 1
ATOM 748 N N . THR A 1 95 ? -17.704 -1.617 18.684 1.00 92.69 95 THR A N 1
ATOM 749 C CA . THR A 1 95 ? -17.986 -2.796 17.854 1.00 92.69 95 THR A CA 1
ATOM 750 C C . THR A 1 95 ? -18.456 -2.392 16.459 1.00 92.69 95 THR A C 1
ATOM 752 O O . THR A 1 95 ? -17.848 -2.828 15.487 1.00 92.69 95 THR A O 1
ATOM 755 N N . ILE A 1 96 ? -19.452 -1.505 16.352 1.00 94.62 96 ILE A N 1
ATOM 756 C CA . ILE A 1 96 ? -19.980 -1.045 15.056 1.00 94.62 96 ILE A CA 1
ATOM 757 C C . ILE A 1 96 ? -18.878 -0.373 14.233 1.00 94.62 96 ILE A C 1
ATOM 759 O O . ILE A 1 96 ? -18.690 -0.712 13.069 1.00 94.62 96 ILE A O 1
ATOM 763 N N . TYR A 1 97 ? -18.115 0.541 14.838 1.00 92.50 97 TYR A N 1
ATOM 764 C CA . TYR A 1 97 ? -16.997 1.209 14.171 1.00 92.50 97 TYR A CA 1
ATOM 765 C C . TYR A 1 97 ? -15.999 0.201 13.575 1.00 92.50 97 TYR A C 1
ATOM 767 O O . TYR A 1 97 ? -15.673 0.277 12.390 1.00 92.50 97 TYR A O 1
ATOM 775 N N . VAL A 1 98 ? -15.543 -0.772 14.373 1.00 93.00 98 VAL A N 1
ATOM 776 C CA . VAL A 1 98 ? -14.560 -1.771 13.925 1.00 93.00 98 VAL A CA 1
ATOM 777 C C . VAL A 1 98 ? -15.142 -2.691 12.850 1.00 93.00 98 VAL A C 1
ATOM 779 O O . VAL A 1 98 ? -14.440 -3.030 11.897 1.00 93.00 98 VAL A O 1
ATOM 782 N N . GLU A 1 99 ? -16.399 -3.110 12.992 1.00 92.94 99 GLU A N 1
ATOM 783 C CA . GLU A 1 99 ? -17.067 -3.995 12.034 1.00 92.94 99 GLU A CA 1
ATOM 784 C C . GLU A 1 99 ? -17.303 -3.314 10.688 1.00 92.94 99 GLU A C 1
ATOM 786 O O . GLU A 1 99 ? -17.020 -3.920 9.659 1.00 92.94 99 GLU A O 1
ATOM 791 N N . VAL A 1 100 ? -17.733 -2.049 10.670 1.00 92.88 100 VAL A N 1
ATOM 792 C CA . VAL A 1 100 ? -17.923 -1.292 9.424 1.00 92.88 100 VAL A CA 1
ATOM 793 C C . VAL A 1 100 ? -16.586 -1.089 8.719 1.00 92.88 100 VAL A C 1
ATOM 795 O O . VAL A 1 100 ? -16.450 -1.465 7.560 1.00 92.88 100 VAL A O 1
ATOM 798 N N . ILE A 1 101 ? -15.567 -0.587 9.426 1.00 89.75 101 ILE A N 1
ATOM 799 C CA . ILE A 1 101 ? -14.246 -0.308 8.837 1.00 89.75 101 ILE A CA 1
ATOM 800 C C . ILE A 1 101 ? -13.622 -1.572 8.225 1.00 89.75 101 ILE A C 1
ATOM 802 O O . ILE A 1 101 ? -13.003 -1.496 7.166 1.00 89.75 101 ILE A O 1
ATOM 806 N N . ARG A 1 102 ? -13.777 -2.732 8.880 1.00 87.88 102 ARG A N 1
ATOM 807 C CA . ARG A 1 102 ? -13.217 -4.016 8.417 1.00 87.88 102 ARG A CA 1
ATOM 808 C C . ARG A 1 102 ? -14.116 -4.760 7.429 1.00 87.88 102 ARG A C 1
ATOM 810 O O . ARG A 1 102 ? -13.617 -5.621 6.710 1.00 87.88 102 ARG A O 1
ATOM 817 N N . GLY A 1 103 ? -15.416 -4.481 7.439 1.00 90.88 103 GLY A N 1
ATOM 818 C CA . GLY A 1 103 ? -16.422 -5.145 6.612 1.00 90.88 103 GLY A CA 1
ATOM 819 C C . GLY A 1 103 ? -16.680 -4.450 5.276 1.00 90.88 103 GLY A C 1
ATOM 820 O O . GLY A 1 103 ? -17.157 -5.094 4.345 1.00 90.88 103 GLY A O 1
ATOM 821 N N . THR A 1 104 ? -16.351 -3.161 5.147 1.00 92.81 104 THR A N 1
ATOM 822 C CA . THR A 1 104 ? -16.503 -2.423 3.886 1.00 92.81 104 THR A CA 1
ATOM 823 C C . THR A 1 104 ? -15.218 -2.450 3.054 1.00 92.81 104 THR A C 1
ATOM 825 O O . THR A 1 104 ? -14.138 -2.240 3.612 1.00 92.81 104 THR A O 1
ATOM 828 N N . PRO A 1 105 ? -15.300 -2.628 1.723 1.00 91.38 105 PRO A N 1
ATOM 829 C CA . PRO A 1 105 ? -14.135 -2.531 0.849 1.00 91.38 105 PRO A CA 1
ATOM 830 C C . PRO A 1 105 ? -13.449 -1.162 0.962 1.00 91.38 105 PRO A C 1
ATOM 832 O O . PRO A 1 105 ? -14.119 -0.133 0.878 1.00 91.38 105 PRO A O 1
ATOM 835 N N . ILE A 1 106 ? -12.113 -1.141 1.062 1.00 90.94 106 ILE A N 1
ATOM 836 C CA . ILE A 1 106 ? -11.321 0.104 1.141 1.00 90.94 106 ILE A CA 1
ATOM 837 C C . ILE A 1 106 ? -11.605 1.044 -0.041 1.00 90.94 106 ILE A C 1
ATOM 839 O O . ILE A 1 106 ? -11.637 2.256 0.121 1.00 90.94 106 ILE A O 1
ATOM 843 N N . LEU A 1 107 ? -11.886 0.485 -1.223 1.00 91.31 107 LEU A N 1
ATOM 844 C CA . LEU A 1 107 ? -12.256 1.266 -2.401 1.00 91.31 107 LEU A CA 1
ATOM 845 C C . LEU A 1 107 ? -13.517 2.097 -2.139 1.00 91.31 107 LEU A C 1
ATOM 847 O O . LEU A 1 107 ? -13.524 3.285 -2.425 1.00 91.31 107 LEU A O 1
ATOM 851 N N . VAL A 1 108 ? -14.552 1.511 -1.530 1.00 93.44 108 VAL A N 1
ATOM 852 C CA . VAL A 1 108 ? -15.793 2.230 -1.196 1.00 93.44 108 VAL A CA 1
ATOM 853 C C . VAL A 1 108 ? -15.518 3.356 -0.196 1.00 93.44 108 VAL A C 1
ATOM 855 O O . VAL A 1 108 ? -16.048 4.445 -0.361 1.00 93.44 108 VAL A O 1
ATOM 858 N N . G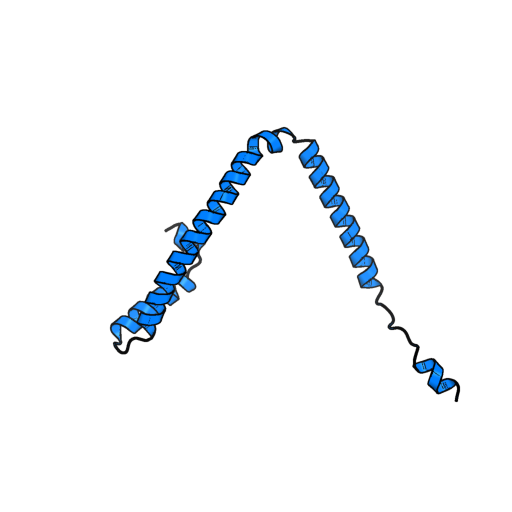LN A 1 109 ? -14.647 3.124 0.792 1.00 89.62 109 GLN A N 1
ATOM 859 C CA . GLN A 1 109 ? -14.252 4.152 1.766 1.00 89.62 109 GLN A CA 1
ATOM 860 C C . GLN A 1 109 ? -13.470 5.316 1.143 1.00 89.62 109 GLN A C 1
ATOM 862 O O . GLN A 1 109 ? -13.508 6.413 1.682 1.00 89.62 109 GLN A O 1
ATOM 867 N N . LEU A 1 110 ? -12.737 5.082 0.051 1.00 89.38 110 LEU A N 1
ATOM 868 C CA . LEU A 1 110 ? -11.971 6.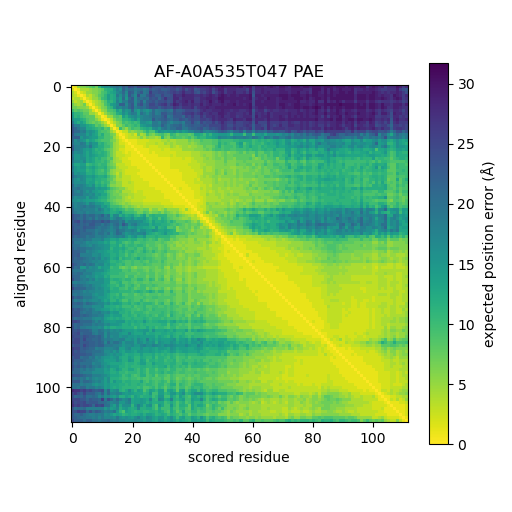125 -0.638 1.00 89.38 110 LEU A CA 1
ATOM 869 C C . LEU A 1 110 ? -12.824 6.971 -1.592 1.00 89.38 110 LEU A C 1
ATOM 871 O O . LEU A 1 110 ? -12.426 8.087 -1.916 1.00 89.38 110 LEU A O 1
ATOM 875 N N . PHE A 1 111 ? -13.947 6.435 -2.080 1.00 90.44 111 PHE A N 1
ATOM 876 C CA . PHE A 1 111 ? -14.820 7.118 -3.042 1.00 90.44 111 PHE A CA 1
ATOM 877 C C . PHE A 1 111 ? -16.007 7.863 -2.408 1.00 90.44 111 PHE A C 1
ATOM 879 O O . PHE A 1 111 ? -16.580 8.719 -3.081 1.00 90.44 111 PHE A O 1
ATOM 886 N N . LEU A 1 112 ? -16.399 7.519 -1.176 1.00 81.56 112 LEU A N 1
ATOM 887 C CA . LEU A 1 112 ? -17.455 8.195 -0.403 1.00 81.56 112 LEU A CA 1
ATOM 888 C C . LEU A 1 112 ? -16.901 9.392 0.374 1.00 81.56 112 LEU A C 1
ATOM 890 O O . LEU A 1 112 ? -17.618 10.415 0.429 1.00 81.56 112 LEU A O 1
#

Radius of gyration: 28.5 Å; Cα contacts (8 Å, |Δi|>4): 24; chains: 1; bounding box: 48×73×58 Å

Foldseek 3Di:
DVVVVVVVPPDPPPPCVVVVVVVVVVVVVVVVVVVVVVVCVVPVVCCVPCVVVVVVVVVVCVVCVVVCVVVCVVLVVCLVVLCVDPDPVSNVVSVVVVCCVVVDDVVVVVVD

Sequence (112 aa):
MQQTLDRAVSKPKTQGWHVLLDYIFYLLLVAFLVGFALYLYSNRDLIVVDFPILLQGAGATIVISLISMVLATIFGFIGAMGRLSRFAVFRWIATIYVEVIRGTPILVQLFL

Solvent-accessible surface area (backbone atoms only — not comparable to full-atom values): 6396 Å² total; per-residue (Å²): 122,67,76,69,59,63,69,77,69,72,72,80,82,74,65,62,66,55,58,52,51,51,52,51,49,51,53,51,50,49,51,49,52,52,51,52,50,50,52,48,65,75,41,52,64,56,58,72,67,42,43,63,55,52,51,48,51,53,51,48,50,53,55,52,50,54,52,49,51,54,50,50,49,53,53,50,48,51,34,50,54,26,50,70,41,90,49,66,67,50,20,50,55,24,46,52,54,54,48,50,67,74,70,47,60,67,68,59,68,74,73,108

Mean predicted aligned error: 10.64 Å

pLDDT: mean 87.06, std 11.4, range [59.03, 98.19]